Protein AF-A0A8J3I9L7-F1 (afdb_monomer_lite)

Structure (mmCIF, N/CA/C/O backbone):
data_AF-A0A8J3I9L7-F1
#
_entry.id   AF-A0A8J3I9L7-F1
#
loop_
_atom_site.group_PDB
_atom_site.id
_atom_site.type_symbol
_atom_site.label_atom_id
_atom_site.label_alt_id
_atom_site.label_comp_id
_atom_site.label_asym_id
_atom_site.label_entity_id
_atom_site.label_seq_id
_atom_site.pdbx_PDB_ins_code
_atom_site.Cartn_x
_atom_site.Cartn_y
_atom_site.Cartn_z
_atom_site.occupancy
_atom_site.B_iso_or_equiv
_atom_site.auth_seq_id
_atom_site.auth_comp_id
_atom_site.auth_asym_id
_atom_site.auth_atom_id
_atom_site.pdbx_PDB_model_num
ATOM 1 N N . MET A 1 1 ? -3.097 13.188 9.150 1.00 64.81 1 MET A N 1
ATOM 2 C CA . MET A 1 1 ? -4.242 12.384 8.667 1.00 64.81 1 MET A CA 1
ATOM 3 C C . MET A 1 1 ? -5.211 12.110 9.807 1.00 64.81 1 MET A C 1
ATOM 5 O O . MET A 1 1 ? -6.252 12.744 9.819 1.00 64.81 1 MET A O 1
ATOM 9 N N . VAL A 1 2 ? -4.833 11.330 10.827 1.00 74.69 2 VAL A N 1
ATOM 10 C CA . VAL A 1 2 ? -5.675 11.095 12.024 1.00 74.69 2 VAL A CA 1
ATOM 11 C C . VAL A 1 2 ? -6.023 12.391 12.762 1.00 74.69 2 VAL A C 1
ATOM 13 O O . VAL A 1 2 ? -7.191 12.689 12.966 1.00 74.69 2 VAL A O 1
ATOM 16 N N . GLU A 1 3 ? -5.023 13.221 13.070 1.00 79.12 3 GLU A N 1
ATOM 17 C CA . GLU A 1 3 ? -5.220 14.525 13.736 1.00 79.12 3 GLU A CA 1
ATOM 18 C C . GLU A 1 3 ? -6.042 15.526 12.907 1.00 79.12 3 GLU A C 1
ATOM 20 O O . GLU A 1 3 ? -6.510 16.530 13.428 1.00 79.12 3 GLU A O 1
ATOM 25 N N . GLN A 1 4 ? -6.221 15.249 11.612 1.00 80.38 4 GLN A N 1
ATOM 26 C CA . GLN A 1 4 ? -7.012 16.054 10.678 1.00 80.38 4 GLN A CA 1
ATOM 27 C C . GLN A 1 4 ? -8.389 15.411 10.401 1.00 80.38 4 GLN A C 1
ATOM 29 O O . GLN A 1 4 ? -9.068 15.804 9.459 1.00 80.38 4 GLN A O 1
ATOM 34 N N . GLY A 1 5 ? -8.787 14.387 11.172 1.00 82.62 5 GLY A N 1
ATOM 35 C CA . GLY A 1 5 ? -10.073 13.687 11.028 1.00 82.62 5 GLY A CA 1
ATOM 36 C C . GLY A 1 5 ? -10.170 12.737 9.826 1.00 82.62 5 GLY A C 1
ATOM 37 O O . GLY A 1 5 ? -11.258 12.292 9.474 1.00 82.62 5 GLY A O 1
ATOM 38 N N . MET A 1 6 ? -9.055 12.420 9.165 1.00 83.25 6 MET A N 1
ATOM 39 C CA . MET A 1 6 ? -9.026 11.476 8.046 1.00 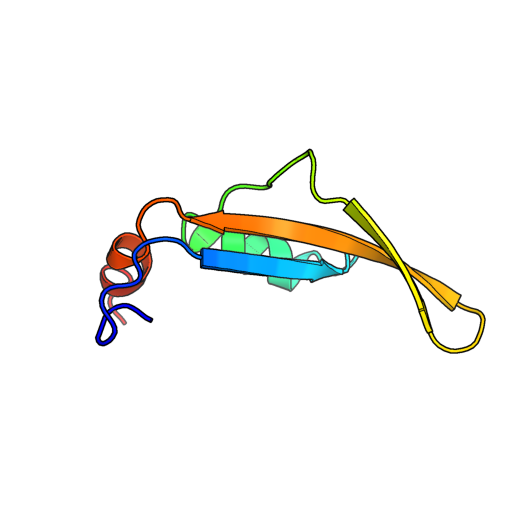83.25 6 MET A CA 1
ATOM 40 C C . MET A 1 6 ? -8.731 10.058 8.544 1.00 83.25 6 MET A C 1
ATOM 42 O O . MET A 1 6 ? -7.661 9.795 9.099 1.00 83.25 6 MET A O 1
ATOM 46 N N . HIS A 1 7 ? -9.663 9.140 8.279 1.00 88.44 7 HIS A N 1
ATOM 47 C CA . HIS A 1 7 ? -9.642 7.770 8.807 1.00 88.44 7 HIS A CA 1
ATOM 48 C C . HIS A 1 7 ? -9.188 6.705 7.804 1.00 88.44 7 HIS A C 1
ATOM 50 O O . HIS A 1 7 ? -8.881 5.585 8.198 1.00 88.44 7 HIS A O 1
ATOM 56 N N . THR A 1 8 ? -9.100 7.047 6.522 1.00 91.69 8 THR A N 1
ATOM 57 C CA . THR A 1 8 ? -8.711 6.117 5.458 1.00 91.69 8 THR A CA 1
ATOM 58 C C . THR A 1 8 ? -7.360 6.495 4.867 1.00 91.69 8 THR A C 1
ATOM 60 O O . THR A 1 8 ? -7.087 7.681 4.684 1.00 91.69 8 THR A O 1
ATOM 63 N N . LEU A 1 9 ? -6.544 5.502 4.510 1.00 93.62 9 LEU A N 1
ATOM 64 C CA . LEU A 1 9 ? -5.254 5.682 3.833 1.00 93.62 9 LEU A CA 1
ATOM 65 C C . LEU A 1 9 ? -5.187 4.829 2.576 1.00 93.62 9 LEU A C 1
ATOM 67 O O . LEU A 1 9 ? -5.641 3.688 2.587 1.00 93.62 9 LEU A O 1
ATOM 71 N N . LEU A 1 10 ? -4.552 5.359 1.536 1.00 95.19 10 LEU A N 1
ATOM 72 C CA . LEU A 1 10 ? -4.133 4.613 0.359 1.00 95.19 10 LEU A CA 1
ATOM 73 C C . LEU A 1 10 ? -2.668 4.962 0.068 1.00 95.19 10 LEU A C 1
ATOM 75 O O . LEU A 1 10 ? -2.336 6.138 -0.065 1.00 95.19 10 LEU A O 1
ATOM 79 N N . ILE A 1 11 ? -1.800 3.958 -0.037 1.00 95.75 11 ILE A N 1
ATOM 80 C CA . ILE A 1 11 ? -0.391 4.121 -0.418 1.00 95.75 11 ILE A CA 1
ATOM 81 C C . ILE A 1 11 ? -0.132 3.315 -1.684 1.00 95.75 11 ILE A C 1
ATOM 83 O O . ILE A 1 11 ? -0.409 2.118 -1.716 1.00 95.75 11 ILE A O 1
ATOM 87 N N . ARG A 1 12 ? 0.439 3.954 -2.709 1.00 96.81 12 ARG A N 1
ATOM 88 C CA . ARG A 1 12 ? 0.935 3.273 -3.911 1.00 96.81 12 ARG A CA 1
ATOM 89 C C . ARG A 1 12 ? 2.384 2.846 -3.722 1.00 96.81 12 ARG A C 1
ATOM 91 O O . ARG A 1 12 ? 3.187 3.576 -3.147 1.00 96.81 12 ARG A O 1
ATOM 98 N N . VAL A 1 13 ? 2.717 1.666 -4.223 1.00 96.69 13 VAL A N 1
ATOM 99 C CA . VAL A 1 13 ? 4.053 1.075 -4.154 1.00 96.69 13 VAL A CA 1
ATOM 100 C C . VAL A 1 13 ? 4.335 0.301 -5.432 1.00 96.69 13 VAL A C 1
ATOM 102 O O . VAL A 1 13 ? 3.433 -0.297 -6.015 1.00 96.69 13 VAL A O 1
ATOM 105 N N . LEU A 1 14 ? 5.593 0.278 -5.870 1.00 97.00 14 LEU A N 1
ATOM 106 C CA . LEU A 1 14 ? 5.999 -0.561 -6.994 1.00 97.00 14 LEU A CA 1
ATOM 107 C C . LEU A 1 14 ? 5.652 -2.032 -6.715 1.00 97.00 14 LEU A C 1
ATOM 109 O O . LEU A 1 14 ? 6.047 -2.589 -5.689 1.00 97.00 14 LEU A O 1
ATOM 113 N N . LYS A 1 15 ? 4.973 -2.687 -7.659 1.00 96.56 15 LYS A N 1
ATOM 114 C CA . LYS A 1 15 ? 4.570 -4.102 -7.609 1.00 96.56 15 LYS A CA 1
ATOM 115 C C . LYS A 1 15 ? 5.760 -5.027 -7.369 1.00 96.56 15 LYS A C 1
ATOM 117 O O . LYS A 1 15 ? 5.634 -6.047 -6.698 1.00 96.56 15 LYS A O 1
ATOM 122 N N . VAL A 1 16 ? 6.932 -4.643 -7.871 1.00 96.62 16 VAL A N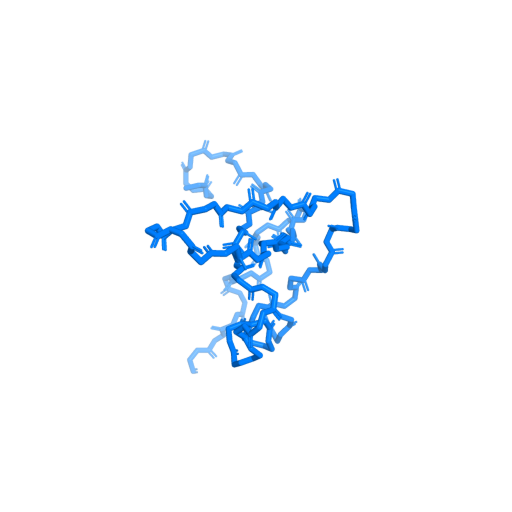 1
ATOM 123 C CA . VAL A 1 16 ? 8.189 -5.384 -7.700 1.00 96.62 16 VAL A CA 1
ATOM 124 C C . VAL A 1 16 ? 8.847 -5.178 -6.327 1.00 96.62 16 VAL A C 1
ATOM 126 O O . VAL A 1 16 ? 9.667 -5.998 -5.918 1.00 96.62 16 VAL A O 1
ATOM 129 N N . ASN A 1 17 ? 8.474 -4.140 -5.567 1.00 97.06 17 ASN A N 1
ATOM 130 C CA . ASN A 1 17 ? 9.055 -3.835 -4.255 1.00 97.06 17 ASN A CA 1
ATOM 131 C C . ASN A 1 17 ? 8.453 -4.730 -3.157 1.00 97.06 17 ASN A C 1
ATOM 133 O O . ASN A 1 17 ? 7.642 -4.317 -2.330 1.00 97.06 17 ASN A O 1
ATOM 137 N N . THR A 1 18 ? 8.842 -6.003 -3.173 1.00 97.06 18 THR A N 1
ATOM 138 C CA . THR A 1 18 ? 8.367 -7.028 -2.231 1.00 97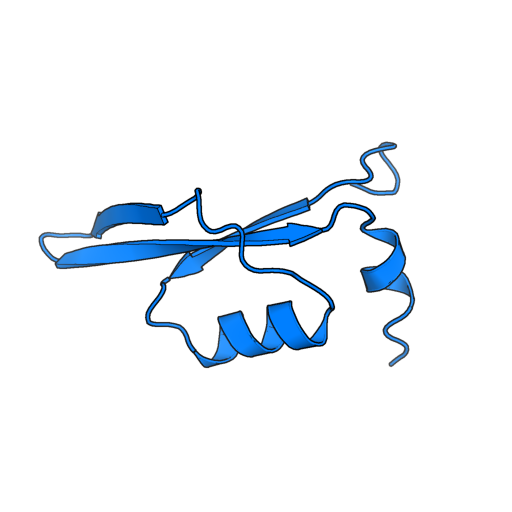.06 18 THR A CA 1
ATOM 139 C C . THR A 1 18 ? 8.596 -6.674 -0.754 1.00 97.06 18 THR A C 1
ATOM 141 O O . THR A 1 18 ? 7.670 -6.900 0.026 1.00 97.06 18 THR A O 1
ATOM 144 N N . PRO A 1 19 ? 9.741 -6.092 -0.335 1.00 97.75 19 PRO A N 1
ATOM 145 C CA . PRO A 1 19 ? 9.927 -5.670 1.054 1.00 97.75 19 PRO A CA 1
ATOM 146 C C . PRO A 1 19 ? 8.894 -4.638 1.523 1.00 97.75 19 PRO A C 1
ATOM 148 O O . PRO A 1 19 ? 8.286 -4.826 2.575 1.00 97.75 19 PRO A O 1
ATOM 151 N N . ALA A 1 20 ? 8.637 -3.589 0.734 1.00 97.12 20 ALA A N 1
ATOM 152 C CA . ALA A 1 20 ? 7.666 -2.557 1.102 1.00 97.12 20 ALA A CA 1
ATOM 153 C C . ALA A 1 20 ? 6.227 -3.094 1.129 1.00 97.12 20 ALA A C 1
ATOM 155 O O . ALA A 1 20 ? 5.471 -2.790 2.046 1.00 97.12 20 ALA A O 1
ATOM 156 N N . ARG A 1 21 ? 5.862 -3.956 0.171 1.00 97.50 21 ARG A N 1
ATOM 157 C CA . ARG A 1 21 ? 4.551 -4.627 0.157 1.00 97.50 21 ARG A CA 1
ATOM 158 C C . ARG A 1 21 ? 4.298 -5.425 1.435 1.00 97.50 21 ARG A C 1
ATOM 160 O O . ARG A 1 21 ? 3.285 -5.215 2.093 1.00 97.50 21 ARG A O 1
ATOM 167 N N . ARG A 1 22 ? 5.265 -6.254 1.842 1.00 96.81 22 ARG A N 1
ATOM 168 C CA . ARG A 1 22 ? 5.181 -7.025 3.094 1.00 96.81 22 ARG A CA 1
ATOM 169 C C . ARG A 1 22 ? 5.115 -6.138 4.330 1.00 96.81 22 ARG A C 1
ATOM 171 O O . ARG A 1 22 ? 4.420 -6.476 5.281 1.00 96.81 22 ARG A O 1
ATOM 178 N N . PHE A 1 23 ? 5.830 -5.016 4.329 1.00 95.81 23 PHE A N 1
ATOM 179 C CA . PHE A 1 23 ? 5.750 -4.041 5.413 1.00 95.81 23 PHE A CA 1
ATOM 180 C C . PHE A 1 23 ? 4.330 -3.475 5.555 1.00 95.81 23 PHE A C 1
ATOM 182 O O . PHE A 1 23 ? 3.793 -3.449 6.659 1.00 95.81 23 PHE A O 1
ATOM 189 N N . TYR A 1 24 ? 3.687 -3.088 4.449 1.00 95.62 24 TYR A N 1
ATOM 190 C CA . TYR A 1 24 ? 2.311 -2.592 4.489 1.00 95.62 24 TYR A CA 1
ATOM 191 C C . TYR A 1 24 ? 1.306 -3.671 4.894 1.00 95.62 24 TYR A C 1
ATOM 193 O O . TYR A 1 24 ? 0.422 -3.384 5.696 1.00 95.62 24 TYR A O 1
ATOM 201 N N . GLU A 1 25 ? 1.478 -4.910 4.432 1.00 94.88 25 GLU A N 1
ATOM 202 C CA . GLU A 1 25 ? 0.6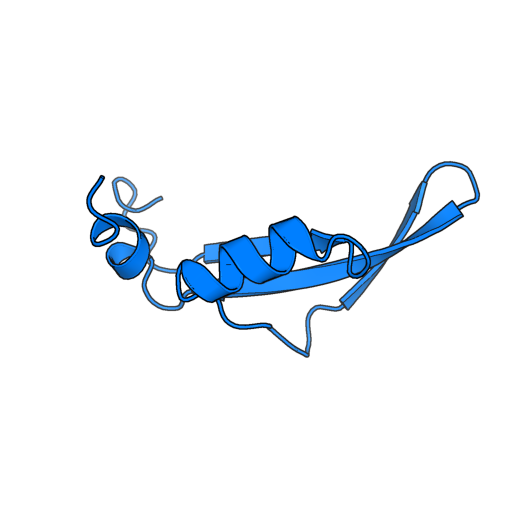70 -6.060 4.867 1.00 94.88 25 GLU A CA 1
ATOM 203 C C . GLU A 1 25 ? 0.797 -6.307 6.376 1.00 94.88 25 GLU A C 1
ATOM 205 O O . GLU A 1 25 ? -0.209 -6.460 7.068 1.00 94.88 25 GLU A O 1
ATOM 210 N N . ALA A 1 26 ? 2.021 -6.277 6.912 1.00 93.56 26 ALA A N 1
ATOM 211 C CA . ALA A 1 26 ? 2.280 -6.448 8.342 1.00 93.56 26 ALA A CA 1
ATOM 212 C C . ALA A 1 26 ? 1.668 -5.326 9.199 1.00 93.56 26 ALA A C 1
ATOM 214 O O . ALA A 1 26 ? 1.272 -5.563 10.338 1.00 93.56 26 ALA A O 1
ATOM 215 N N . LEU A 1 27 ? 1.538 -4.119 8.642 1.00 93.19 27 LEU A N 1
ATOM 216 C CA . LEU A 1 27 ? 0.834 -2.991 9.256 1.00 93.19 27 LEU A CA 1
ATOM 217 C C . LEU A 1 27 ? -0.699 -3.045 9.070 1.00 93.19 27 LEU A C 1
ATOM 219 O O . LEU A 1 27 ? -1.394 -2.062 9.335 1.00 93.19 27 LEU A O 1
ATOM 223 N N . GLY A 1 28 ? -1.250 -4.163 8.590 1.00 92.88 28 GLY A N 1
ATOM 224 C CA . GLY A 1 28 ? -2.690 -4.342 8.377 1.00 92.88 28 GLY A CA 1
ATOM 225 C C . GLY A 1 28 ? -3.222 -3.688 7.099 1.00 92.88 28 GLY A C 1
ATOM 226 O O . GLY A 1 28 ? -4.434 -3.519 6.946 1.00 92.88 28 GLY A O 1
ATOM 227 N N . G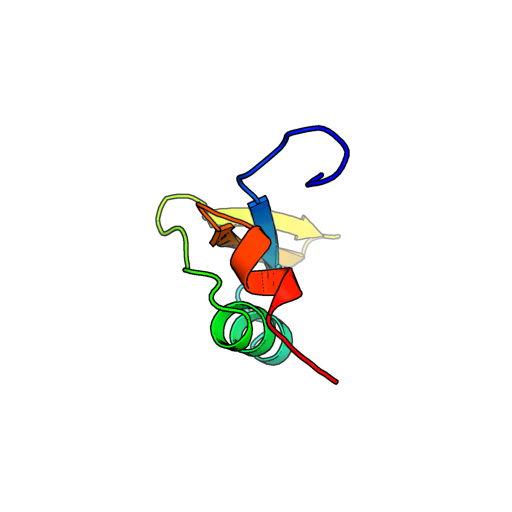LY A 1 29 ? -2.333 -3.289 6.190 1.00 95.19 29 GLY A N 1
ATOM 228 C CA . GLY A 1 29 ? -2.689 -2.784 4.873 1.00 95.19 29 GLY A CA 1
ATOM 229 C C . GLY A 1 29 ? -3.177 -3.910 3.979 1.00 95.19 29 GLY A C 1
ATOM 230 O O . GLY A 1 29 ? -2.588 -4.987 3.934 1.00 95.19 29 GLY A O 1
ATOM 231 N N . HIS A 1 30 ? -4.243 -3.648 3.233 1.00 96.25 30 HIS A N 1
ATOM 232 C CA . HIS A 1 30 ? -4.813 -4.617 2.303 1.00 96.25 30 HIS A CA 1
ATOM 233 C C . HIS A 1 30 ? -4.558 -4.164 0.874 1.00 96.25 30 HIS A C 1
ATOM 235 O O . HIS A 1 30 ? -4.754 -2.989 0.562 1.00 96.25 30 HIS A O 1
ATOM 241 N N . LEU A 1 31 ? -4.146 -5.086 0.005 1.00 97.06 31 LEU A N 1
ATOM 242 C CA . LEU A 1 31 ? -4.023 -4.804 -1.422 1.00 97.06 31 LEU A CA 1
ATOM 243 C C . LEU A 1 31 ? -5.382 -4.345 -1.972 1.00 97.06 31 LEU A C 1
ATOM 245 O O . LEU A 1 31 ? -6.401 -4.995 -1.732 1.00 97.06 31 LEU A O 1
ATOM 249 N N . VAL A 1 32 ? -5.390 -3.241 -2.715 1.00 97.00 32 VAL A N 1
ATOM 250 C CA . VAL A 1 32 ? -6.572 -2.733 -3.416 1.00 97.00 32 VAL A CA 1
ATOM 251 C C . VAL A 1 32 ? -6.468 -3.170 -4.878 1.00 97.00 32 VAL A C 1
ATOM 253 O O . VAL A 1 32 ? -5.694 -2.575 -5.628 1.00 97.00 32 VAL A O 1
ATOM 256 N N . PRO A 1 33 ? -7.194 -4.224 -5.291 1.00 88.00 33 PRO A N 1
ATOM 257 C CA . PRO A 1 33 ? -6.985 -4.874 -6.586 1.00 88.00 33 PRO A CA 1
ATOM 258 C C . PRO A 1 33 ? -7.308 -3.965 -7.775 1.00 88.00 33 PRO A C 1
ATOM 260 O O . PRO A 1 33 ? -6.701 -4.110 -8.830 1.00 88.00 33 PRO A O 1
ATOM 263 N N . ASP A 1 34 ? -8.203 -2.995 -7.587 1.00 92.88 34 ASP A N 1
ATOM 264 C CA . ASP A 1 34 ? -8.639 -2.075 -8.643 1.00 92.88 34 ASP A CA 1
ATOM 265 C C . ASP A 1 34 ? -7.694 -0.875 -8.834 1.00 92.88 34 ASP A C 1
ATOM 267 O O . ASP A 1 34 ? -7.978 0.027 -9.619 1.00 92.88 34 ASP A O 1
ATOM 271 N N . VAL A 1 35 ? -6.574 -0.831 -8.103 1.00 90.81 35 VAL A N 1
ATOM 272 C CA . VAL A 1 35 ? -5.593 0.257 -8.176 1.00 90.81 35 VAL A CA 1
ATOM 273 C C . VAL A 1 35 ? -4.242 -0.314 -8.594 1.00 90.81 35 VAL A C 1
ATOM 275 O O . VAL A 1 35 ? -3.344 -0.526 -7.775 1.00 90.81 35 VAL A O 1
ATOM 278 N N . GLU A 1 36 ? -4.121 -0.552 -9.899 1.00 95.31 36 GLU A N 1
ATOM 279 C CA . GLU A 1 36 ? -2.875 -0.877 -10.591 1.00 95.31 36 GLU A CA 1
ATOM 280 C C . GLU A 1 36 ? -2.633 0.143 -11.711 1.00 95.31 36 GLU A C 1
ATOM 282 O O . GLU A 1 36 ? -3.535 0.446 -12.490 1.00 95.31 36 GLU A O 1
ATOM 287 N N . GLU A 1 37 ? -1.424 0.697 -11.785 1.00 95.50 37 GLU A N 1
ATOM 288 C CA . GLU A 1 37 ? -1.065 1.708 -12.785 1.00 95.50 37 GLU A CA 1
ATOM 289 C C . GLU A 1 37 ? 0.344 1.469 -13.320 1.00 95.50 37 GLU A C 1
ATOM 291 O O . GLU A 1 37 ? 1.250 1.093 -12.572 1.00 95.50 37 GLU A O 1
ATOM 296 N N . GLN A 1 38 ? 0.523 1.692 -14.620 1.00 96.00 38 GLN A N 1
ATOM 297 C CA . GLN A 1 38 ? 1.837 1.689 -15.251 1.00 96.00 38 GLN A CA 1
ATOM 298 C C . GLN A 1 38 ? 2.436 3.093 -15.203 1.00 96.00 38 GLN A C 1
ATOM 300 O O . GLN A 1 38 ? 1.766 4.069 -15.526 1.00 96.00 38 GLN A O 1
ATOM 305 N N . LEU A 1 39 ? 3.707 3.175 -14.832 1.00 92.62 39 LEU A N 1
ATOM 306 C CA . LEU A 1 39 ? 4.488 4.400 -14.800 1.00 92.62 39 LEU A CA 1
ATOM 307 C C . LEU A 1 39 ? 5.711 4.216 -15.695 1.00 92.62 39 LEU A C 1
ATOM 309 O O . LEU A 1 39 ? 6.472 3.272 -15.498 1.00 92.62 39 LEU A O 1
ATOM 313 N N . ASP A 1 40 ? 5.903 5.109 -16.662 1.00 94.81 40 ASP A N 1
ATOM 314 C CA . ASP A 1 40 ? 7.156 5.184 -17.413 1.00 94.81 40 ASP A CA 1
ATOM 315 C C . ASP A 1 40 ? 8.157 6.044 -16.634 1.00 94.81 40 ASP A C 1
ATOM 317 O O . ASP A 1 40 ? 7.927 7.233 -16.404 1.00 94.81 40 ASP A O 1
ATOM 321 N N . GLU A 1 41 ? 9.261 5.431 -16.213 1.00 91.12 41 GLU A N 1
ATOM 322 C CA . GLU A 1 41 ? 10.403 6.124 -15.623 1.00 91.12 41 GLU A CA 1
ATOM 323 C C . GLU A 1 41 ? 11.618 5.982 -16.544 1.00 91.12 41 GLU A C 1
ATOM 325 O O . GLU A 1 41 ? 12.422 5.058 -16.425 1.00 91.12 41 GLU A O 1
ATOM 330 N N . GLY A 1 42 ? 11.750 6.910 -17.494 1.00 92.12 42 GLY A N 1
ATOM 331 C CA . GLY A 1 42 ? 12.919 6.986 -18.373 1.00 92.12 42 GLY A CA 1
ATOM 332 C C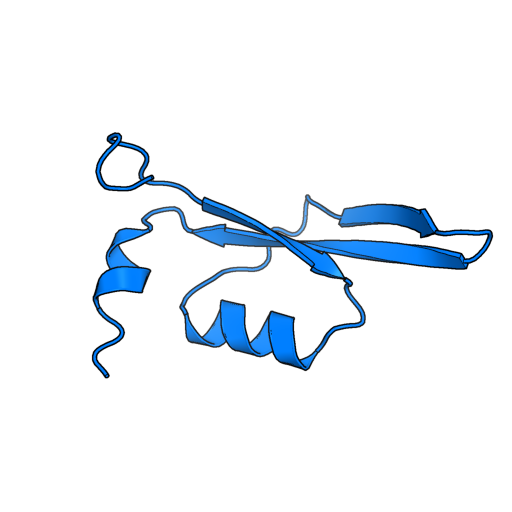 . GLY A 1 42 ? 12.996 5.845 -19.391 1.00 92.12 42 GLY A C 1
ATOM 333 O O . GLY A 1 42 ? 14.086 5.345 -19.666 1.00 92.12 42 GLY A O 1
ATOM 334 N N . GLY A 1 43 ? 11.852 5.420 -19.934 1.00 94.06 43 GLY A N 1
ATOM 335 C CA . GLY A 1 43 ? 11.735 4.300 -20.870 1.00 94.06 43 GLY A CA 1
ATOM 336 C C . GLY A 1 43 ? 11.637 2.931 -20.192 1.00 94.06 43 GLY A C 1
ATOM 337 O O . GLY A 1 43 ? 11.590 1.907 -20.876 1.00 94.06 43 GLY A O 1
ATOM 338 N N . VAL A 1 44 ? 11.603 2.893 -18.857 1.00 94.19 44 VAL A N 1
ATOM 339 C CA . VAL A 1 44 ? 11.326 1.685 -18.077 1.00 94.19 44 VAL A CA 1
ATOM 340 C C . VAL A 1 44 ? 9.879 1.731 -17.607 1.00 94.19 44 VAL A C 1
ATOM 342 O O . VAL A 1 44 ? 9.498 2.606 -16.834 1.00 94.19 44 VAL A O 1
ATOM 345 N N . VAL A 1 45 ? 9.077 0.755 -18.036 1.00 96.25 45 VAL A N 1
ATOM 346 C CA . VAL A 1 45 ? 7.694 0.611 -17.568 1.00 96.25 45 VAL A CA 1
ATOM 347 C C . VAL A 1 45 ? 7.689 -0.103 -16.220 1.00 96.25 45 VAL A C 1
ATOM 349 O O . VAL A 1 45 ? 8.006 -1.290 -16.113 1.00 96.25 45 VAL A O 1
ATOM 352 N N . LEU A 1 46 ? 7.306 0.629 -15.184 1.00 96.50 46 LEU A N 1
ATOM 353 C CA . LEU A 1 46 ? 7.097 0.136 -13.835 1.00 96.50 46 LEU A CA 1
ATOM 354 C C . LEU A 1 46 ? 5.605 -0.039 -13.565 1.00 96.50 46 LEU A C 1
ATOM 356 O O . LEU A 1 46 ? 4.772 0.681 -14.101 1.00 96.50 46 LEU A O 1
ATOM 360 N N . VAL A 1 47 ? 5.257 -0.984 -12.696 1.00 97.00 47 VAL A N 1
ATOM 361 C CA . VAL A 1 47 ? 3.869 -1.198 -12.269 1.00 97.00 47 VAL A CA 1
ATOM 362 C C . VAL A 1 47 ? 3.747 -0.812 -10.807 1.00 97.00 47 VAL A C 1
ATOM 364 O O . VAL A 1 47 ? 4.519 -1.299 -9.980 1.00 97.00 47 VAL A O 1
ATOM 367 N N . GLN A 1 48 ? 2.777 0.029 -10.477 1.00 97.25 48 GLN A N 1
ATOM 368 C CA . GLN A 1 48 ? 2.392 0.369 -9.114 1.00 97.25 48 GLN A CA 1
ATOM 369 C C . GLN A 1 48 ? 1.112 -0.365 -8.728 1.00 97.25 48 GLN A C 1
ATOM 371 O O . GLN A 1 48 ? 0.200 -0.488 -9.534 1.00 97.25 48 GLN A O 1
ATOM 376 N N . VAL A 1 49 ? 1.041 -0.809 -7.478 1.00 97.56 49 VAL A N 1
ATOM 377 C CA . VAL A 1 49 ? -0.172 -1.315 -6.822 1.00 97.56 49 VAL A CA 1
ATOM 378 C C . VAL A 1 49 ? -0.463 -0.467 -5.589 1.00 97.56 49 VAL A C 1
ATOM 380 O O . VAL A 1 49 ? 0.446 0.198 -5.085 1.00 97.56 49 VAL A O 1
ATOM 383 N N . ALA A 1 50 ? -1.688 -0.495 -5.066 1.00 97.75 50 ALA A N 1
ATOM 384 C CA . ALA A 1 50 ? -2.016 0.224 -3.837 1.00 97.75 50 ALA A CA 1
ATOM 385 C C . ALA A 1 50 ? -2.364 -0.681 -2.654 1.00 97.75 50 ALA A C 1
ATOM 387 O O . ALA A 1 50 ? -3.003 -1.719 -2.806 1.00 97.75 50 ALA A O 1
ATOM 388 N N . TYR A 1 51 ? -1.989 -0.223 -1.462 1.00 97.31 51 TYR A N 1
ATOM 389 C CA . TYR A 1 51 ? -2.414 -0.771 -0.180 1.00 97.31 51 TYR A CA 1
ATOM 390 C C . TYR A 1 51 ? -3.300 0.237 0.543 1.00 97.31 51 TYR A C 1
ATOM 392 O O . TYR A 1 51 ? -2.986 1.429 0.593 1.00 97.31 51 TYR A O 1
ATOM 400 N N . GLY A 1 52 ? -4.416 -0.246 1.081 1.00 95.81 52 GLY A N 1
ATOM 401 C CA . GLY A 1 52 ? -5.451 0.563 1.703 1.00 95.81 52 GLY A CA 1
ATOM 402 C C . GLY A 1 52 ? -5.728 0.190 3.157 1.00 95.81 52 GLY A C 1
ATOM 403 O O . GLY A 1 52 ? -5.675 -0.981 3.541 1.00 95.81 52 GLY A O 1
ATOM 404 N N . TRP A 1 53 ? -6.102 1.202 3.937 1.00 95.25 53 TRP A N 1
ATOM 405 C CA . TRP A 1 53 ? -6.638 1.083 5.291 1.00 95.25 53 TRP A CA 1
ATOM 406 C C . TRP A 1 53 ? -7.976 1.811 5.355 1.00 95.25 53 TRP A C 1
ATOM 408 O O . TRP A 1 53 ? -8.058 2.990 5.008 1.00 95.25 53 TRP A O 1
ATOM 418 N N . ARG A 1 54 ? -9.023 1.117 5.812 1.00 91.12 54 ARG A N 1
ATOM 419 C CA . ARG A 1 54 ? -10.339 1.728 6.074 1.00 91.12 54 ARG A CA 1
ATOM 420 C C . ARG A 1 54 ? -10.388 2.461 7.415 1.00 91.12 54 ARG A C 1
ATOM 422 O O . ARG A 1 54 ? -11.196 3.366 7.576 1.00 91.12 54 ARG A O 1
ATOM 429 N N . ASP A 1 55 ? -9.522 2.059 8.340 1.00 90.12 55 ASP A N 1
ATOM 430 C CA . ASP A 1 55 ? -9.301 2.716 9.620 1.00 90.12 55 ASP A CA 1
ATOM 431 C C . ASP A 1 55 ? -7.796 2.752 9.900 1.00 90.12 55 ASP A C 1
ATOM 433 O O . ASP A 1 55 ? -7.160 1.719 10.098 1.00 90.12 55 ASP A O 1
ATOM 437 N N . VAL A 1 56 ? -7.212 3.946 9.884 1.00 89.31 56 VAL A N 1
ATOM 438 C CA . VAL A 1 56 ? -5.777 4.158 10.120 1.00 89.31 56 VAL A CA 1
ATOM 439 C C . VAL A 1 56 ? -5.387 4.098 11.592 1.00 89.31 56 VAL A C 1
ATOM 441 O O . VAL A 1 56 ? -4.195 4.080 11.892 1.00 89.31 56 VAL A O 1
ATOM 444 N N . ASN A 1 57 ? -6.346 4.015 12.518 1.00 86.50 57 ASN A N 1
ATOM 445 C CA . ASN A 1 57 ? -6.039 3.822 13.935 1.00 86.50 57 ASN A CA 1
ATOM 446 C C . ASN A 1 57 ? -5.296 2.502 14.186 1.00 86.50 57 ASN A C 1
ATOM 448 O O . ASN A 1 57 ? -4.513 2.417 15.132 1.00 86.50 57 ASN A O 1
ATOM 452 N N . VAL A 1 58 ? -5.451 1.500 13.309 1.00 84.06 58 VAL A N 1
ATOM 453 C CA . VAL A 1 58 ? -4.692 0.238 13.389 1.00 84.06 58 VAL A CA 1
ATOM 454 C C . VAL A 1 58 ? -3.178 0.458 13.317 1.00 84.06 58 VAL A C 1
ATOM 456 O O . VAL A 1 58 ? -2.419 -0.297 13.918 1.00 84.06 58 VAL A O 1
ATOM 459 N N . LEU A 1 59 ? -2.731 1.531 12.654 1.00 85.06 59 LEU A N 1
ATOM 460 C CA . LEU A 1 59 ? -1.315 1.886 12.546 1.00 85.06 59 LEU A CA 1
ATOM 461 C C . LEU A 1 59 ? -0.744 2.421 13.866 1.00 85.06 59 LEU A C 1
ATOM 463 O O . LEU A 1 59 ? 0.452 2.299 14.112 1.00 85.06 59 LEU A O 1
ATOM 467 N N . LEU A 1 60 ? -1.589 2.985 14.733 1.00 80.69 60 LEU A N 1
ATOM 468 C CA . LEU A 1 60 ? -1.187 3.521 16.038 1.00 80.69 60 LEU A CA 1
ATOM 469 C C . LEU A 1 60 ? -1.007 2.421 17.096 1.00 80.69 60 LEU A C 1
ATOM 471 O O . LEU A 1 60 ? -0.382 2.650 18.129 1.00 80.69 60 LEU A O 1
ATOM 475 N N . LEU A 1 61 ? -1.542 1.223 16.840 1.00 69.31 61 LEU A N 1
ATOM 476 C CA . LEU A 1 61 ? -1.465 0.075 17.747 1.00 69.31 61 LEU A CA 1
ATOM 477 C C . LEU A 1 61 ? -0.168 -0.729 17.596 1.00 69.31 61 LEU A C 1
ATOM 479 O O . LEU A 1 61 ? 0.115 -1.584 18.437 1.00 69.31 61 LEU A O 1
ATOM 483 N N . SER A 1 62 ? 0.642 -0.438 16.573 1.00 58.44 62 SER A N 1
ATOM 484 C CA . SER A 1 62 ? 1.978 -1.011 16.401 1.00 58.44 62 SER A CA 1
ATOM 485 C C . SER A 1 62 ? 2.934 -0.424 17.447 1.00 58.44 62 SER A C 1
ATOM 487 O O . SER A 1 62 ? 3.713 0.487 17.162 1.00 58.44 62 SER A O 1
ATOM 489 N N . LYS A 1 63 ? 2.849 -0.912 18.691 1.00 49.28 63 LYS A N 1
ATOM 490 C CA . LYS A 1 63 ? 3.793 -0.565 19.760 1.00 49.28 63 LYS A CA 1
ATOM 491 C C . LYS A 1 63 ? 5.219 -0.963 19.355 1.00 49.28 63 LYS A C 1
ATOM 493 O O . LYS A 1 63 ? 5.430 -2.062 18.848 1.00 49.28 63 LYS A O 1
ATOM 498 N N . LYS A 1 64 ? 6.149 -0.029 19.584 1.00 46.66 64 LYS A N 1
ATOM 499 C CA . LYS A 1 64 ? 7.605 -0.242 19.604 1.00 46.66 64 LYS A CA 1
ATOM 500 C C . LYS A 1 64 ? 8.000 -1.394 20.520 1.00 46.66 64 LYS A C 1
ATOM 502 O O . LYS A 1 64 ? 7.338 -1.536 21.573 1.00 46.66 64 LYS A O 1
#

Organism: NCBI:txid2778364

InterPro domains:
  IPR016181 Acyl-CoA N-acyltransferase [SSF55729] (3-43)

Radius of gyration: 13.41 Å; chains: 1; bounding box: 23×23×41 Å

pLDDT: mean 90.1, std 11.04, range [46.66, 97.75]

Foldseek 3Di:
DVVVVDFKDKDKDWPPCVVVVVVCVVLVWDWDPVDWDWDDDPNDTTIITMTMDNGCVSNVPPDD

Secondary structure (DSSP, 8-state):
-GGGT---EEEEEETT-HHHHHHHHHTT-EEEEEEEEEEEETTEEEEEEEEEES-GGGGGG---

Sequence (64 aa):
MVEQGMHTLLIRVLKVNTPARRFYEALGGHLVPDVEEQLDEGGVVLVQVAYGWRDVNVLLLSKK